Protein AF-A0A1E4GAX4-F1 (afdb_monomer_lite)

Foldseek 3Di:
DPDWLLRVLLVLCVWVPVVSLVLLQDADALVVQLVVSVVDPDQLSSQLNSQLSNQFDNDRDDDDTSVVRSVPGDDALVRLCVVPPCVPPNPAPPQQADADALVRQLVVCVPPVNVPGPPDRCNSSRNSSSSNSRPNDPDDPDPPVRDPPPDD

Structure (mmCIF, N/CA/C/O backbone):
data_AF-A0A1E4GAX4-F1
#
_entry.id   AF-A0A1E4GAX4-F1
#
loop_
_atom_site.group_PDB
_atom_site.id
_atom_site.type_symbol
_atom_site.label_atom_id
_atom_site.label_alt_id
_atom_site.label_comp_id
_atom_site.label_asym_id
_atom_site.label_entity_id
_atom_site.label_seq_id
_atom_site.pdbx_PDB_ins_code
_atom_site.Cartn_x
_atom_site.Cartn_y
_atom_site.Cartn_z
_atom_site.occupancy
_atom_site.B_iso_or_equiv
_atom_site.auth_seq_id
_atom_site.auth_comp_id
_atom_site.auth_asym_id
_atom_site.auth_atom_id
_atom_site.pdbx_PDB_model_num
ATOM 1 N N . MET A 1 1 ? 8.464 -12.376 -2.488 1.00 75.50 1 MET A N 1
ATOM 2 C CA . MET A 1 1 ? 7.894 -11.014 -2.434 1.00 75.50 1 MET A CA 1
ATOM 3 C C . MET A 1 1 ? 7.751 -10.644 -0.972 1.00 75.50 1 MET A C 1
ATOM 5 O O . MET A 1 1 ? 7.322 -11.520 -0.224 1.00 75.50 1 MET A O 1
ATOM 9 N N . PRO A 1 2 ? 8.122 -9.424 -0.568 1.00 80.25 2 PRO A N 1
ATOM 10 C CA . PRO A 1 2 ? 7.894 -8.966 0.797 1.00 80.25 2 PRO A CA 1
ATOM 11 C C . PRO A 1 2 ? 6.382 -8.909 1.067 1.00 80.25 2 PRO A C 1
ATOM 13 O O . PRO A 1 2 ? 5.608 -8.803 0.102 1.00 80.25 2 PRO A O 1
ATOM 16 N N . PRO A 1 3 ? 5.944 -9.013 2.334 1.00 89.00 3 PRO A N 1
ATOM 17 C CA . PRO A 1 3 ? 4.538 -8.871 2.676 1.00 89.00 3 PRO A CA 1
ATOM 18 C C . PRO A 1 3 ? 3.935 -7.568 2.142 1.00 89.00 3 PRO A C 1
ATOM 20 O O . PRO A 1 3 ? 4.616 -6.545 2.039 1.00 89.00 3 PRO A O 1
ATOM 23 N N . GLY A 1 4 ? 2.666 -7.629 1.749 1.00 95.38 4 GLY A N 1
ATOM 24 C CA . GLY A 1 4 ? 1.930 -6.464 1.257 1.00 95.38 4 GLY A CA 1
ATOM 25 C C . GLY A 1 4 ? 1.4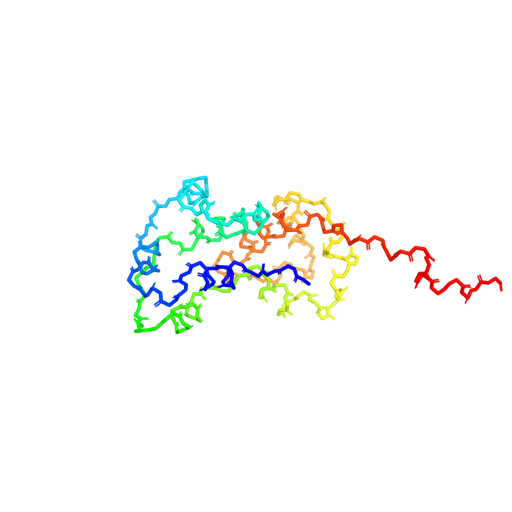40 -5.583 2.411 1.00 95.38 4 GLY A C 1
ATOM 26 O O . GLY A 1 4 ? 1.303 -6.080 3.533 1.00 95.38 4 GLY A O 1
ATOM 27 N N . PRO A 1 5 ? 1.142 -4.293 2.171 1.00 97.62 5 PRO A N 1
ATOM 28 C CA . PRO A 1 5 ? 0.478 -3.432 3.145 1.00 97.62 5 PRO A CA 1
ATOM 29 C C . PRO A 1 5 ? -0.714 -4.083 3.857 1.00 97.62 5 PRO A C 1
ATOM 31 O O . PRO A 1 5 ? -0.793 -4.006 5.078 1.00 97.62 5 PRO A O 1
ATOM 34 N N . LYS A 1 6 ? -1.601 -4.792 3.148 1.00 97.62 6 LYS A N 1
ATOM 35 C CA . LYS A 1 6 ? -2.776 -5.430 3.768 1.00 97.62 6 LYS A CA 1
ATOM 36 C C . LYS A 1 6 ? -2.403 -6.578 4.698 1.00 97.62 6 LYS A C 1
ATOM 38 O O . LYS A 1 6 ? -3.038 -6.751 5.734 1.00 97.62 6 LYS A O 1
ATOM 43 N N . GLU A 1 7 ? -1.360 -7.335 4.365 1.00 96.62 7 GLU A N 1
ATOM 44 C CA . GLU A 1 7 ? -0.838 -8.401 5.229 1.00 96.62 7 GLU A CA 1
ATOM 45 C C . GLU A 1 7 ? -0.221 -7.814 6.507 1.00 96.62 7 GLU A C 1
ATOM 47 O O . GLU A 1 7 ? -0.510 -8.292 7.603 1.00 96.62 7 GLU A O 1
ATOM 52 N N . ASN A 1 8 ? 0.563 -6.737 6.382 1.00 96.12 8 ASN A N 1
ATOM 53 C CA . ASN A 1 8 ? 1.153 -6.042 7.530 1.00 96.12 8 ASN A CA 1
ATOM 54 C C . ASN A 1 8 ? 0.089 -5.371 8.404 1.00 96.12 8 ASN A C 1
ATOM 56 O O . ASN A 1 8 ? 0.190 -5.407 9.626 1.00 96.12 8 ASN A O 1
ATOM 60 N N . LEU A 1 9 ? -0.952 -4.800 7.795 1.00 96.44 9 LEU A N 1
ATOM 61 C CA . LEU A 1 9 ? -2.067 -4.196 8.516 1.00 96.44 9 LEU A CA 1
ATOM 62 C C . LEU A 1 9 ? -2.882 -5.243 9.281 1.00 96.44 9 LEU A C 1
ATOM 64 O O . LEU A 1 9 ? -3.244 -5.012 10.430 1.00 96.44 9 LEU A O 1
ATOM 68 N N . ALA A 1 10 ? -3.142 -6.402 8.670 1.00 95.94 10 ALA A N 1
ATOM 69 C CA . ALA A 1 10 ? -3.819 -7.511 9.337 1.00 95.94 10 ALA A CA 1
ATOM 70 C C . ALA A 1 10 ? -3.015 -8.020 10.544 1.00 95.94 10 ALA A C 1
ATOM 72 O O . ALA A 1 10 ? -3.593 -8.279 11.598 1.00 95.94 10 ALA A O 1
ATOM 73 N N . ALA A 1 11 ? -1.691 -8.130 10.394 1.00 94.38 11 ALA A N 1
ATOM 74 C CA . ALA A 1 11 ? -0.792 -8.523 11.474 1.00 94.38 11 ALA A CA 1
ATOM 75 C C . ALA A 1 11 ? -0.727 -7.468 12.590 1.00 94.38 11 ALA A C 1
ATOM 77 O O . ALA A 1 11 ? -0.766 -7.830 13.760 1.00 94.38 11 ALA A O 1
ATOM 78 N N . TRP A 1 12 ? -0.671 -6.180 12.238 1.00 94.44 12 TRP A N 1
ATOM 79 C CA . TRP A 1 12 ? -0.705 -5.076 13.202 1.00 94.44 12 TRP A CA 1
ATOM 80 C C . TRP A 1 12 ? -2.018 -5.041 13.988 1.00 94.44 12 TRP A C 1
ATOM 82 O O . TRP A 1 12 ? -2.002 -4.812 15.194 1.00 94.44 12 TRP A O 1
ATOM 92 N N . ALA A 1 13 ? -3.148 -5.287 13.318 1.00 94.62 13 ALA A N 1
ATOM 93 C CA . ALA A 1 13 ? -4.454 -5.264 13.961 1.00 94.62 13 ALA A CA 1
ATOM 94 C C . ALA A 1 13 ? -4.624 -6.409 14.971 1.00 94.62 13 ALA A C 1
ATOM 96 O O . ALA A 1 13 ? -5.339 -6.229 15.946 1.00 94.62 13 ALA A O 1
ATOM 97 N N . ASP A 1 14 ? -4.019 -7.581 14.739 1.00 94.38 14 ASP A N 1
ATOM 98 C CA . ASP A 1 14 ? -4.058 -8.752 15.640 1.00 94.38 14 ASP A CA 1
ATOM 99 C C . ASP A 1 14 ? -5.471 -9.087 16.178 1.00 94.38 14 ASP A C 1
ATOM 101 O O . ASP A 1 14 ? -5.690 -9.401 17.346 1.00 94.38 14 ASP A O 1
ATOM 105 N N . GLY A 1 15 ? -6.482 -8.965 15.312 1.00 94.56 15 GLY A N 1
ATOM 106 C CA . GLY A 1 15 ? -7.889 -9.193 15.666 1.00 94.56 15 GLY A CA 1
ATOM 107 C C . GLY A 1 15 ? -8.621 -8.002 16.306 1.00 94.56 15 GLY A C 1
ATOM 108 O O . GLY A 1 15 ? -9.833 -8.092 16.507 1.00 94.56 15 GLY A O 1
ATOM 109 N N . ASP A 1 16 ? -7.953 -6.877 16.570 1.00 95.69 16 ASP A N 1
ATOM 110 C CA . ASP A 1 16 ? -8.566 -5.639 17.061 1.00 95.69 16 ASP A CA 1
ATOM 111 C C . ASP A 1 16 ? -9.339 -4.899 15.956 1.00 95.69 16 ASP A C 1
ATOM 113 O O . ASP A 1 16 ? -8.845 -4.014 15.252 1.00 95.69 16 ASP A O 1
ATOM 117 N N . VAL A 1 17 ? -10.615 -5.257 15.830 1.00 96.44 17 VAL A N 1
ATOM 118 C CA . VAL A 1 17 ? -11.565 -4.636 14.897 1.00 96.44 17 VAL A CA 1
ATOM 119 C C . VAL A 1 17 ? -11.768 -3.147 15.189 1.00 96.44 17 VAL A C 1
ATOM 121 O O . VAL A 1 17 ? -11.895 -2.348 14.259 1.00 96.44 17 VAL A O 1
ATOM 124 N N . ALA A 1 18 ? -11.826 -2.756 16.465 1.00 95.56 18 ALA A N 1
ATOM 125 C CA . ALA A 1 18 ? -12.105 -1.375 16.851 1.00 95.56 18 ALA A CA 1
ATOM 126 C C . ALA A 1 18 ? -10.896 -0.472 16.583 1.00 95.56 18 ALA A C 1
ATOM 128 O O . ALA A 1 18 ? -11.064 0.623 16.036 1.00 95.56 18 ALA A O 1
ATOM 129 N N . GLY A 1 19 ? -9.692 -0.947 16.909 1.00 94.69 19 GLY A N 1
ATOM 130 C CA . GLY A 1 19 ? -8.433 -0.287 16.575 1.00 94.69 19 GLY A CA 1
ATOM 131 C C . GLY A 1 19 ? -8.255 -0.131 15.069 1.00 94.69 19 GLY A C 1
ATOM 132 O O . GLY A 1 19 ? -8.012 0.981 14.600 1.00 94.69 19 GLY A O 1
ATOM 133 N N . LEU A 1 20 ? -8.490 -1.196 14.294 1.00 95.94 20 LEU A N 1
ATOM 134 C CA . LEU A 1 20 ? -8.406 -1.145 12.832 1.00 95.94 20 LEU A CA 1
ATOM 135 C C . LEU A 1 20 ? -9.379 -0.122 12.231 1.00 95.94 20 LEU A C 1
ATOM 137 O O . LEU A 1 20 ? -8.966 0.715 11.432 1.00 95.94 20 LEU A O 1
ATOM 141 N N . LYS A 1 21 ? -10.657 -0.134 12.635 1.00 96.12 21 LYS A N 1
ATOM 142 C CA . LYS A 1 21 ? -11.634 0.865 12.164 1.00 96.12 21 LYS A CA 1
ATOM 143 C C . LYS A 1 21 ? -11.242 2.286 12.557 1.00 96.12 21 LYS A C 1
ATOM 145 O O . LYS A 1 21 ? -11.392 3.201 11.754 1.00 96.12 21 LYS A O 1
ATOM 150 N N . SER A 1 22 ? -10.728 2.469 13.772 1.00 95.06 22 SER A N 1
ATOM 151 C CA . SER A 1 22 ? -10.284 3.781 14.249 1.00 95.06 22 SER A CA 1
ATOM 152 C C . SER A 1 22 ? -9.118 4.308 13.418 1.00 95.06 22 SER A C 1
ATOM 154 O O . SER A 1 22 ? -9.147 5.471 13.035 1.00 95.06 22 SER A O 1
ATOM 156 N N . LEU A 1 23 ? -8.138 3.457 13.093 1.00 96.00 23 LEU A N 1
ATOM 157 C CA . LEU A 1 23 ? -7.012 3.802 12.223 1.00 96.00 23 LEU A CA 1
ATOM 158 C C . LEU A 1 23 ? -7.488 4.160 10.807 1.00 96.00 23 LEU A C 1
ATOM 160 O O . LEU A 1 23 ? -7.096 5.194 10.274 1.00 96.00 23 LEU A O 1
ATOM 164 N N . LEU A 1 24 ? -8.356 3.331 10.216 1.00 96.75 24 LEU A N 1
ATOM 165 C CA . LEU A 1 24 ? -8.870 3.526 8.855 1.00 96.75 24 LEU A CA 1
ATOM 166 C C . LEU A 1 24 ? -9.735 4.785 8.707 1.00 96.75 24 LEU A C 1
ATOM 168 O O . LEU A 1 24 ? -9.837 5.321 7.608 1.00 96.75 24 LEU A O 1
ATOM 172 N N . ALA A 1 25 ? -10.328 5.280 9.794 1.00 96.44 25 ALA A N 1
ATOM 173 C CA . ALA A 1 25 ? -11.108 6.515 9.804 1.00 96.44 25 ALA A CA 1
ATOM 174 C C . ALA A 1 25 ? -10.245 7.794 9.864 1.00 96.44 25 ALA A C 1
ATOM 176 O O . ALA A 1 25 ? -10.785 8.901 9.779 1.00 96.44 25 ALA A O 1
ATOM 177 N N . LEU A 1 26 ? -8.924 7.675 10.036 1.00 96.75 26 LEU A N 1
ATOM 178 C CA . LEU A 1 26 ? -8.020 8.823 10.096 1.00 96.75 26 LEU A CA 1
ATOM 179 C C . LEU A 1 26 ? -7.717 9.368 8.698 1.00 96.75 26 LEU A C 1
ATOM 181 O O . LEU A 1 26 ? -7.647 8.633 7.724 1.00 96.75 26 LEU A O 1
ATOM 185 N N . SER A 1 27 ? -7.483 10.675 8.625 1.00 97.44 27 SER A N 1
ATOM 186 C CA . SER A 1 27 ? -6.897 11.341 7.461 1.00 97.44 27 SER A CA 1
ATOM 187 C C . SER A 1 27 ? -5.540 11.887 7.887 1.00 97.44 27 SER A C 1
ATOM 189 O O . SER A 1 27 ? -5.489 12.892 8.597 1.00 97.44 27 SER A O 1
ATOM 191 N N . LYS A 1 28 ? -4.460 11.212 7.495 1.00 97.69 28 LYS A N 1
ATOM 192 C CA . LYS A 1 28 ? -3.083 11.515 7.912 1.00 97.69 28 LYS A CA 1
ATOM 193 C C . LYS A 1 28 ? -2.110 11.388 6.745 1.00 97.69 28 LYS A C 1
ATOM 195 O O . LYS A 1 28 ? -2.381 10.670 5.783 1.00 97.69 28 LYS A O 1
ATOM 200 N N . SER A 1 29 ? -0.974 12.076 6.836 1.00 97.75 29 SER A N 1
ATOM 201 C CA . SER A 1 29 ? 0.146 11.859 5.919 1.00 97.75 29 SER A CA 1
ATOM 202 C C . SER A 1 29 ? 0.816 10.505 6.175 1.00 97.75 29 SER A C 1
ATOM 204 O O . SER A 1 29 ? 0.639 9.887 7.229 1.00 97.75 29 SER A O 1
ATOM 206 N N . ALA A 1 30 ? 1.631 10.044 5.223 1.00 96.75 30 ALA A N 1
ATOM 207 C CA . ALA A 1 30 ? 2.413 8.826 5.408 1.00 96.75 30 ALA A CA 1
ATOM 208 C C . ALA A 1 30 ? 3.376 8.957 6.603 1.00 96.75 30 ALA A C 1
ATOM 210 O O . ALA A 1 30 ? 3.528 8.020 7.376 1.00 96.75 30 ALA A O 1
ATOM 211 N N . GLU A 1 31 ? 3.996 10.120 6.811 1.00 95.88 31 GLU A N 1
ATOM 212 C CA . GLU A 1 31 ? 4.879 10.375 7.957 1.00 95.88 31 GLU A CA 1
ATOM 213 C C . GLU A 1 31 ? 4.134 10.280 9.291 1.00 95.88 31 GLU A C 1
ATOM 215 O O . GLU A 1 31 ? 4.649 9.692 10.242 1.00 95.88 31 GLU A O 1
ATOM 220 N N . GLU A 1 32 ? 2.917 10.818 9.355 1.00 97.12 32 GLU A N 1
ATOM 221 C CA . GLU A 1 32 ? 2.074 10.739 10.548 1.00 97.12 32 GLU A CA 1
ATOM 222 C C . GLU A 1 32 ? 1.634 9.295 10.826 1.00 97.12 32 GLU A C 1
ATOM 224 O O . GLU A 1 32 ? 1.704 8.849 11.969 1.00 97.12 32 GLU A O 1
ATOM 229 N N . PHE A 1 33 ? 1.261 8.528 9.794 1.00 97.00 33 PHE A N 1
ATOM 230 C CA . PHE A 1 33 ? 0.964 7.101 9.955 1.00 97.00 33 PHE A CA 1
ATOM 231 C C . PHE A 1 33 ? 2.183 6.296 10.413 1.00 97.00 33 PHE A C 1
ATOM 233 O O . PHE A 1 33 ? 2.041 5.421 11.263 1.00 97.00 33 PHE A O 1
ATOM 240 N N . ARG A 1 34 ? 3.388 6.586 9.904 1.00 94.69 34 ARG A N 1
ATOM 241 C CA . ARG A 1 34 ? 4.613 5.902 10.359 1.00 94.69 34 ARG A CA 1
ATOM 242 C C . ARG A 1 34 ? 4.873 6.117 11.844 1.00 94.69 34 ARG A C 1
ATOM 244 O O . ARG A 1 34 ? 5.312 5.186 12.505 1.00 94.69 34 ARG A O 1
ATOM 251 N N . ALA A 1 35 ? 4.612 7.322 12.350 1.00 91.38 35 ALA A N 1
ATOM 252 C CA . ALA A 1 35 ? 4.797 7.635 13.763 1.00 91.38 35 ALA A CA 1
ATOM 253 C C . ALA A 1 35 ? 3.83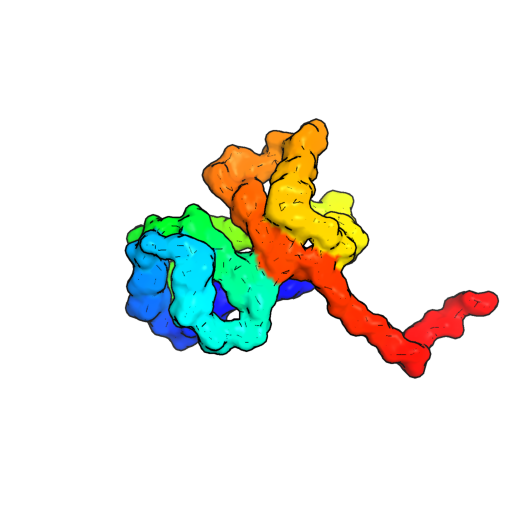0 6.854 14.671 1.00 91.38 35 ALA A C 1
ATOM 255 O O . ALA A 1 35 ? 4.211 6.488 15.778 1.00 91.38 35 ALA A O 1
ATOM 256 N N . ASP A 1 36 ? 2.612 6.574 14.202 1.00 88.81 36 ASP A N 1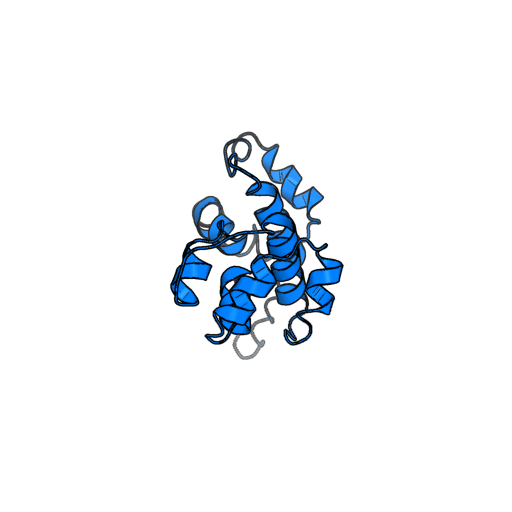
ATOM 257 C CA . ASP A 1 36 ? 1.614 5.799 14.953 1.00 88.81 36 ASP A CA 1
ATOM 258 C C . ASP A 1 36 ? 1.821 4.275 14.862 1.00 88.81 36 ASP A C 1
ATOM 260 O O . ASP A 1 36 ? 1.345 3.529 15.716 1.00 88.81 36 ASP A O 1
ATOM 264 N N . LEU A 1 37 ? 2.489 3.804 13.805 1.00 88.50 37 LEU A N 1
ATOM 265 C CA . LEU A 1 37 ? 2.720 2.387 13.495 1.00 88.50 37 LEU A CA 1
ATOM 266 C C . LEU A 1 37 ? 4.118 1.904 13.929 1.00 88.50 37 LEU A C 1
ATOM 268 O O . LEU A 1 37 ? 4.648 0.944 13.367 1.00 88.50 37 LEU A O 1
ATOM 272 N N . ASP A 1 38 ? 4.716 2.558 14.927 1.00 78.88 38 ASP A N 1
ATOM 273 C CA . ASP A 1 38 ? 6.101 2.349 15.381 1.00 78.88 38 ASP A CA 1
ATOM 274 C C . ASP A 1 38 ? 6.416 0.922 15.880 1.00 78.88 38 ASP A C 1
ATOM 276 O O . ASP A 1 38 ? 7.580 0.556 16.056 1.00 78.88 38 ASP A O 1
ATOM 280 N N . THR A 1 39 ? 5.392 0.085 16.061 1.00 80.69 39 THR A N 1
ATOM 281 C CA . THR A 1 39 ? 5.511 -1.323 16.452 1.00 80.69 39 THR A CA 1
ATOM 282 C C . THR A 1 39 ? 5.991 -2.242 15.323 1.00 80.69 39 THR A C 1
ATOM 284 O O . THR A 1 39 ? 6.432 -3.361 15.596 1.00 80.69 39 THR A O 1
ATOM 287 N N . LEU A 1 40 ? 5.950 -1.796 14.062 1.00 81.31 40 LEU A N 1
ATOM 288 C CA . LEU A 1 40 ? 6.514 -2.517 12.915 1.00 81.31 40 LEU A CA 1
ATOM 289 C C . LEU A 1 40 ? 8.023 -2.251 12.800 1.00 81.31 40 LEU A C 1
ATOM 291 O O . LEU A 1 40 ? 8.443 -1.152 12.454 1.00 81.31 40 LEU A O 1
ATOM 295 N N . SER A 1 41 ? 8.846 -3.276 13.040 1.00 80.12 41 SER A N 1
ATOM 296 C CA . SER A 1 41 ? 10.315 -3.152 13.046 1.00 80.12 41 SER A CA 1
ATOM 297 C C . SER A 1 41 ? 10.975 -3.142 11.660 1.00 80.12 41 SER A C 1
ATOM 299 O O . SER A 1 41 ? 12.133 -2.743 11.538 1.00 80.12 41 SER A O 1
ATOM 301 N N . ASP A 1 42 ? 10.274 -3.588 10.615 1.00 90.75 42 ASP A N 1
ATOM 302 C CA . ASP A 1 42 ? 10.764 -3.520 9.236 1.00 90.75 42 ASP A CA 1
ATOM 303 C C . ASP A 1 42 ? 10.396 -2.163 8.617 1.00 90.75 42 ASP A C 1
ATOM 305 O O . ASP A 1 42 ? 9.244 -1.914 8.262 1.00 90.75 42 ASP A O 1
ATOM 309 N N . GLU A 1 43 ? 11.397 -1.296 8.445 1.00 91.00 43 GLU A N 1
ATOM 310 C CA . GLU A 1 43 ? 11.238 0.045 7.867 1.00 91.00 43 GLU A CA 1
ATOM 311 C C . GLU A 1 43 ? 10.628 0.050 6.460 1.00 91.00 43 GLU A C 1
ATOM 313 O O . GLU A 1 43 ? 9.914 0.988 6.101 1.00 91.00 43 GLU A O 1
ATOM 318 N N . ARG A 1 44 ? 10.881 -0.980 5.642 1.00 92.25 44 ARG A N 1
ATOM 319 C CA . ARG A 1 44 ? 10.304 -1.066 4.291 1.00 92.25 44 ARG A CA 1
ATOM 320 C C . ARG A 1 44 ? 8.830 -1.427 4.364 1.00 92.25 44 ARG A C 1
ATOM 322 O O . ARG A 1 44 ? 8.023 -0.834 3.648 1.00 92.25 44 ARG A O 1
ATOM 329 N N . ALA A 1 45 ? 8.484 -2.371 5.237 1.00 93.06 45 ALA A N 1
ATOM 330 C CA . ALA A 1 45 ? 7.100 -2.745 5.503 1.00 93.06 45 ALA A CA 1
ATOM 331 C C . ALA A 1 45 ? 6.308 -1.564 6.082 1.00 93.06 45 ALA A C 1
ATOM 333 O O . ALA A 1 45 ? 5.205 -1.280 5.614 1.00 93.06 45 ALA A O 1
ATOM 334 N N . LEU A 1 46 ? 6.902 -0.840 7.035 1.00 94.94 46 LEU A N 1
ATOM 335 C CA . LEU A 1 46 ? 6.333 0.357 7.647 1.00 94.94 46 LEU A CA 1
ATOM 336 C C . LEU A 1 46 ? 6.119 1.473 6.616 1.00 94.94 46 LEU A C 1
ATOM 338 O O . LEU A 1 46 ? 5.027 2.033 6.536 1.00 94.94 46 LEU A O 1
ATOM 342 N N . ALA A 1 47 ? 7.125 1.770 5.785 1.00 95.31 47 ALA A N 1
ATOM 343 C CA . ALA A 1 47 ? 7.007 2.774 4.730 1.00 95.31 47 ALA A CA 1
ATOM 344 C C . ALA A 1 47 ? 5.916 2.414 3.706 1.00 95.31 47 ALA A C 1
ATOM 346 O O . ALA A 1 47 ? 5.108 3.271 3.348 1.00 95.31 47 ALA A O 1
ATOM 347 N N . ALA A 1 48 ? 5.853 1.150 3.276 1.00 96.62 48 ALA A N 1
ATOM 348 C CA . ALA A 1 48 ? 4.838 0.681 2.336 1.00 96.62 48 ALA A CA 1
ATOM 349 C C . ALA A 1 48 ? 3.418 0.732 2.927 1.00 96.62 48 ALA A C 1
ATOM 351 O O . ALA A 1 48 ? 2.487 1.163 2.247 1.00 96.62 48 ALA A O 1
ATOM 352 N N . LEU A 1 49 ? 3.243 0.315 4.187 1.00 97.56 49 LEU A N 1
ATOM 353 C CA . LEU A 1 49 ? 1.949 0.367 4.869 1.00 97.56 49 LEU A CA 1
ATOM 354 C C . LEU A 1 49 ? 1.474 1.809 5.072 1.00 97.56 49 LEU A C 1
ATOM 356 O O . LEU A 1 49 ? 0.325 2.125 4.776 1.00 97.56 49 LEU A O 1
ATOM 360 N N . ALA A 1 50 ? 2.350 2.693 5.537 1.00 97.38 50 ALA A N 1
ATOM 361 C CA . ALA A 1 50 ? 1.981 4.077 5.790 1.00 97.38 50 ALA A CA 1
ATOM 362 C C . ALA A 1 50 ? 1.625 4.841 4.505 1.00 97.38 50 ALA A C 1
ATOM 364 O O . ALA A 1 50 ? 0.643 5.581 4.494 1.00 97.38 50 ALA A O 1
ATOM 365 N N . GLY A 1 51 ? 2.371 4.622 3.414 1.00 97.69 51 GLY A N 1
ATOM 366 C CA . GLY A 1 51 ? 2.018 5.163 2.098 1.00 97.69 51 GLY A CA 1
ATOM 367 C C . GLY A 1 51 ? 0.656 4.653 1.626 1.00 97.69 51 GLY A C 1
ATOM 368 O O . GLY A 1 51 ? -0.208 5.437 1.243 1.00 97.69 51 GLY A O 1
ATOM 369 N N . TYR A 1 52 ? 0.408 3.348 1.758 1.00 98.12 52 TYR A N 1
ATOM 370 C CA . TYR A 1 52 ? -0.886 2.757 1.427 1.00 98.12 52 TYR A CA 1
ATOM 371 C C . TYR A 1 52 ? -2.045 3.368 2.233 1.00 98.12 52 TYR A C 1
ATOM 373 O O . TYR A 1 52 ? -3.072 3.710 1.649 1.00 98.12 52 TYR A O 1
ATOM 381 N N . LEU A 1 53 ? -1.894 3.550 3.548 1.00 98.06 53 LEU A N 1
ATOM 382 C CA . LEU A 1 53 ? -2.924 4.179 4.380 1.00 98.06 53 LEU A CA 1
ATOM 383 C C . LEU A 1 53 ? -3.167 5.637 3.976 1.00 98.06 53 LEU A C 1
ATOM 385 O O . LEU A 1 53 ? -4.321 6.026 3.824 1.00 98.06 53 LEU A O 1
ATOM 389 N N . ALA A 1 54 ? -2.114 6.419 3.725 1.00 97.88 54 ALA A N 1
ATOM 390 C CA . ALA A 1 54 ? -2.235 7.818 3.310 1.00 97.88 54 ALA A CA 1
ATOM 391 C C . ALA A 1 54 ? -2.993 8.000 1.981 1.00 97.88 54 ALA A C 1
ATOM 393 O O . ALA A 1 54 ? -3.671 9.008 1.799 1.00 97.88 54 ALA A O 1
ATOM 394 N N . LEU A 1 55 ? -2.901 7.032 1.062 1.00 97.06 55 LEU A N 1
ATOM 395 C CA . LEU A 1 55 ? -3.623 7.076 -0.216 1.00 97.06 55 LEU A CA 1
ATOM 396 C C . LEU A 1 55 ? -5.070 6.580 -0.112 1.00 97.06 55 LEU A C 1
ATOM 398 O O . LEU A 1 55 ? -5.903 6.976 -0.921 1.00 97.06 55 LEU A O 1
ATOM 402 N N . ASN A 1 56 ? -5.370 5.693 0.840 1.00 96.69 56 ASN A N 1
ATOM 403 C CA . ASN A 1 56 ? -6.654 4.991 0.876 1.00 96.69 56 ASN A CA 1
ATOM 404 C C . ASN A 1 56 ? -7.582 5.442 2.005 1.00 96.69 56 ASN A C 1
ATOM 406 O O . ASN A 1 56 ? -8.762 5.131 1.933 1.00 96.69 56 ASN A O 1
ATOM 410 N N . THR A 1 57 ? -7.092 6.153 3.022 1.00 96.69 57 THR A N 1
ATOM 411 C CA . THR A 1 57 ? -7.887 6.633 4.167 1.00 96.69 57 THR A CA 1
ATOM 412 C C . THR A 1 57 ? -8.218 8.127 4.030 1.00 96.69 57 THR A C 1
ATOM 414 O O . THR A 1 57 ? -7.492 8.854 3.349 1.00 96.69 57 THR A O 1
ATOM 417 N N . PRO A 1 58 ? -9.313 8.624 4.635 1.00 96.88 58 PRO A N 1
ATOM 418 C CA . PRO A 1 58 ? -10.234 7.940 5.548 1.00 96.88 58 PRO A CA 1
ATOM 419 C C . PRO A 1 58 ? -11.244 7.020 4.838 1.00 96.88 58 PRO A C 1
ATOM 421 O O . PRO A 1 58 ? -11.764 7.358 3.776 1.00 96.88 58 PRO A O 1
ATOM 424 N N . LEU A 1 59 ? -11.579 5.887 5.466 1.00 93.62 59 LEU A N 1
ATOM 425 C CA . LEU A 1 59 ? -12.616 4.945 5.029 1.00 93.62 59 LEU A CA 1
ATOM 426 C C . LEU A 1 59 ? -13.579 4.624 6.172 1.00 93.62 59 LEU A C 1
ATOM 428 O O . LEU A 1 59 ? -13.157 4.312 7.285 1.00 93.62 59 LEU A O 1
ATOM 432 N N . ASP A 1 60 ? -14.876 4.624 5.866 1.00 88.75 60 ASP A N 1
ATOM 433 C CA . ASP A 1 60 ? -15.907 4.067 6.741 1.00 88.75 60 ASP A CA 1
ATOM 434 C C . ASP A 1 60 ? -16.262 2.658 6.253 1.00 88.75 60 ASP A C 1
ATOM 436 O O . ASP A 1 60 ? -16.914 2.487 5.220 1.00 88.75 60 ASP A O 1
ATOM 440 N N . MET A 1 61 ? -15.758 1.644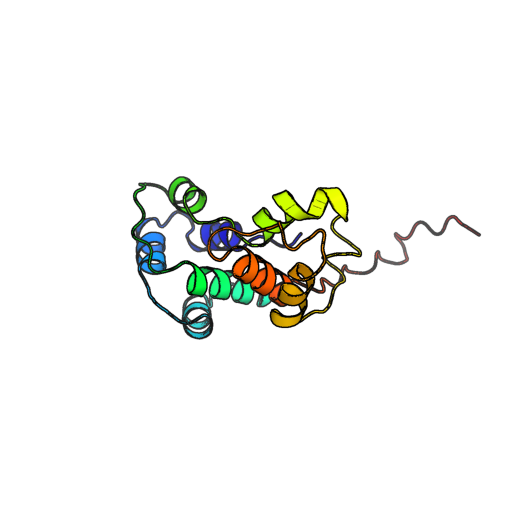 6.960 1.00 85.25 61 MET A N 1
ATOM 441 C CA . MET A 1 61 ? -15.827 0.251 6.521 1.00 85.25 61 MET A CA 1
ATOM 442 C C . MET A 1 61 ? -16.826 -0.559 7.362 1.00 85.25 61 MET A C 1
ATOM 444 O O . MET A 1 61 ? -16.650 -0.689 8.583 1.00 85.25 61 MET A O 1
ATOM 448 N N . PRO A 1 62 ? -17.848 -1.176 6.736 1.00 82.44 62 PRO A N 1
ATOM 449 C CA . PRO A 1 62 ? -18.690 -2.157 7.406 1.00 82.44 62 PRO A CA 1
ATOM 450 C C . PRO A 1 62 ? -17.915 -3.468 7.609 1.00 82.44 62 PRO A C 1
ATOM 452 O O . PRO A 1 62 ? -17.091 -3.845 6.780 1.00 82.44 62 PRO A O 1
ATOM 455 N N . GLY A 1 63 ? -18.193 -4.189 8.696 1.00 83.62 63 GLY A N 1
ATOM 456 C CA . GLY A 1 63 ? -17.559 -5.479 8.986 1.00 83.62 63 GLY A CA 1
ATOM 457 C C . GLY A 1 63 ? -17.328 -5.700 10.476 1.00 83.62 63 GLY A C 1
ATOM 458 O O . GLY A 1 63 ? -17.135 -4.741 11.224 1.00 83.62 63 GLY A O 1
ATOM 459 N N . ASP A 1 64 ? -17.341 -6.964 10.889 1.00 91.50 64 ASP A N 1
ATOM 460 C CA . ASP A 1 64 ? -17.321 -7.351 12.306 1.00 91.50 64 ASP A CA 1
ATOM 461 C C . ASP A 1 64 ? -16.060 -8.145 12.686 1.00 91.50 64 ASP A C 1
ATOM 463 O O . ASP A 1 64 ? -15.875 -8.491 13.851 1.00 91.50 64 ASP A O 1
ATOM 467 N N . ASP A 1 65 ? -15.174 -8.401 11.718 1.00 95.56 65 ASP A N 1
ATOM 468 C CA . ASP A 1 65 ? -13.883 -9.054 11.915 1.00 95.56 65 ASP A CA 1
ATOM 469 C C . ASP A 1 65 ? -12.783 -8.426 11.036 1.00 95.56 65 ASP A C 1
ATOM 471 O O . ASP A 1 65 ? -13.053 -7.757 10.034 1.00 95.56 65 ASP A O 1
ATOM 475 N N . VAL A 1 66 ? -11.524 -8.610 11.446 1.00 96.06 66 VAL A N 1
ATOM 476 C CA . VAL A 1 66 ? -10.350 -8.061 10.748 1.00 96.06 66 VAL A CA 1
ATOM 477 C C . VAL A 1 66 ? -10.207 -8.619 9.323 1.00 96.06 66 VAL A C 1
ATOM 479 O O . VAL A 1 66 ? -10.038 -7.810 8.411 1.00 96.06 66 VAL A O 1
ATOM 482 N N . PRO A 1 67 ? -10.295 -9.942 9.065 1.00 95.88 67 PRO A N 1
ATOM 483 C CA . PRO A 1 67 ? -10.171 -10.474 7.706 1.00 95.88 67 PRO A CA 1
ATOM 484 C C . PRO A 1 67 ? -11.154 -9.866 6.698 1.00 95.88 67 PRO A C 1
ATOM 486 O O . PRO A 1 67 ? -10.746 -9.525 5.588 1.00 95.88 67 PRO A O 1
ATOM 489 N N . ALA A 1 68 ? -12.424 -9.695 7.074 1.00 94.81 68 ALA A N 1
ATOM 490 C CA . ALA A 1 68 ? -13.441 -9.095 6.218 1.00 94.81 68 ALA A CA 1
ATOM 491 C C . ALA A 1 68 ? -13.141 -7.619 5.930 1.00 94.81 68 ALA A C 1
ATOM 493 O O . ALA A 1 68 ? -13.254 -7.187 4.782 1.00 94.81 68 ALA A O 1
ATOM 494 N N . LEU A 1 69 ? -12.705 -6.862 6.944 1.00 96.38 69 LEU A N 1
ATOM 495 C CA . LEU A 1 69 ? -12.303 -5.465 6.771 1.00 96.38 69 LEU A CA 1
ATOM 496 C C . LEU A 1 69 ? -11.105 -5.341 5.826 1.00 96.38 69 LEU A C 1
ATOM 498 O O . LEU A 1 69 ? -11.158 -4.557 4.884 1.00 96.38 69 LEU A O 1
ATOM 502 N N . ILE A 1 70 ? -10.061 -6.149 6.029 1.00 96.81 70 ILE A N 1
ATOM 503 C CA . ILE A 1 70 ? -8.864 -6.157 5.178 1.00 96.81 70 ILE A CA 1
ATOM 504 C C . ILE A 1 70 ? -9.220 -6.537 3.739 1.00 96.81 70 ILE A C 1
ATOM 506 O O . ILE A 1 70 ? -8.757 -5.890 2.804 1.00 96.81 70 ILE A O 1
ATOM 510 N N . ALA A 1 71 ? -10.064 -7.552 3.538 1.00 94.94 71 ALA A N 1
ATOM 511 C CA . ALA A 1 71 ? -10.485 -7.983 2.206 1.00 94.94 71 ALA A CA 1
ATOM 512 C C . ALA A 1 71 ? -11.269 -6.905 1.439 1.00 94.94 71 ALA A C 1
ATOM 514 O O . ALA A 1 71 ? -11.227 -6.887 0.211 1.00 94.94 71 ALA A O 1
ATOM 515 N N . ALA A 1 72 ? -11.966 -6.017 2.151 1.00 94.88 72 ALA A N 1
ATOM 516 C CA . ALA A 1 72 ? -12.750 -4.939 1.561 1.00 94.88 72 ALA A CA 1
ATOM 517 C C . ALA A 1 72 ? -11.921 -3.687 1.208 1.00 94.88 72 ALA A C 1
ATOM 519 O O . ALA A 1 72 ? -12.430 -2.807 0.514 1.00 94.88 72 ALA A O 1
ATOM 520 N N . LEU A 1 73 ? -10.664 -3.592 1.660 1.00 95.88 73 LEU A N 1
ATOM 521 C CA . LEU A 1 73 ? -9.776 -2.488 1.294 1.00 95.88 73 LEU A CA 1
ATOM 522 C C . LEU A 1 73 ? -9.345 -2.563 -0.186 1.00 95.88 73 LEU A C 1
ATOM 524 O O . LEU A 1 73 ? -9.237 -3.670 -0.734 1.00 95.88 73 LEU A O 1
ATOM 528 N N . PRO A 1 74 ? -9.025 -1.416 -0.824 1.00 95.75 74 PRO A N 1
ATOM 529 C CA . PRO A 1 74 ? -8.432 -1.382 -2.163 1.00 95.75 74 PRO A CA 1
ATOM 530 C C . PRO A 1 74 ? -7.210 -2.296 -2.280 1.00 95.75 74 PRO A C 1
ATOM 532 O O . PRO A 1 74 ? -6.508 -2.520 -1.292 1.00 95.75 74 PRO A O 1
ATOM 535 N N . LEU A 1 75 ? -6.938 -2.827 -3.474 1.00 97.38 75 LEU A N 1
ATOM 536 C CA . LEU A 1 75 ? -5.779 -3.698 -3.676 1.00 97.38 75 LEU A CA 1
ATOM 537 C C . LEU A 1 75 ? -4.487 -2.993 -3.255 1.00 97.38 75 LEU A C 1
ATOM 539 O O . LEU A 1 75 ? -4.287 -1.818 -3.563 1.00 97.38 75 LEU A O 1
ATOM 543 N N . ASP A 1 76 ? -3.609 -3.711 -2.561 1.00 97.88 76 ASP A N 1
ATOM 544 C CA . ASP A 1 76 ? -2.293 -3.181 -2.215 1.00 97.88 76 ASP A CA 1
ATOM 545 C C . ASP A 1 76 ? -1.265 -3.393 -3.339 1.00 97.88 76 ASP A C 1
ATOM 547 O O . ASP A 1 76 ? -1.493 -4.125 -4.304 1.00 97.88 76 ASP A O 1
ATOM 551 N N . GLY A 1 77 ? -0.095 -2.759 -3.231 1.00 96.19 77 GLY A N 1
ATOM 552 C CA . GLY A 1 77 ? 0.922 -2.836 -4.281 1.00 96.19 77 GLY A CA 1
ATOM 553 C C . GLY A 1 77 ? 1.454 -4.252 -4.555 1.00 96.19 77 GLY A C 1
ATOM 554 O O . GLY A 1 77 ? 1.831 -4.546 -5.694 1.00 96.19 77 GLY A O 1
ATOM 555 N N . LYS A 1 78 ? 1.440 -5.157 -3.563 1.00 96.38 78 LYS A N 1
ATOM 556 C CA . LYS A 1 78 ? 1.819 -6.566 -3.757 1.00 96.38 78 LYS A CA 1
ATOM 557 C C . LYS A 1 78 ? 0.751 -7.282 -4.574 1.00 96.38 78 LYS A C 1
ATOM 559 O O . LYS A 1 78 ? 1.087 -7.980 -5.531 1.00 96.38 78 LYS A O 1
ATOM 564 N N . GLU A 1 79 ? -0.517 -7.114 -4.211 1.00 97.44 79 GLU A N 1
ATOM 565 C CA . GLU A 1 79 ? -1.648 -7.690 -4.937 1.00 97.44 79 GLU A CA 1
ATOM 566 C C . GLU A 1 79 ? -1.691 -7.173 -6.378 1.00 97.44 79 GLU A C 1
ATOM 568 O O . GLU A 1 79 ? -1.791 -7.973 -7.310 1.00 97.44 79 GLU A O 1
ATOM 573 N N . LEU A 1 80 ? -1.512 -5.863 -6.575 1.00 96.94 80 LEU A N 1
ATOM 574 C CA . LEU A 1 80 ? -1.440 -5.235 -7.894 1.00 96.94 80 LEU A CA 1
ATOM 575 C C . LEU A 1 80 ? -0.314 -5.827 -8.745 1.00 96.94 80 LEU A C 1
ATOM 577 O O . LEU A 1 80 ? -0.546 -6.187 -9.903 1.00 96.94 80 LEU A O 1
ATOM 581 N N . PHE A 1 81 ? 0.880 -5.999 -8.173 1.00 95.25 81 PHE A N 1
ATOM 582 C CA . PHE A 1 81 ? 2.001 -6.638 -8.859 1.00 95.25 81 PHE A CA 1
ATOM 583 C C . PHE A 1 81 ? 1.689 -8.090 -9.254 1.00 95.25 81 PHE A C 1
ATOM 585 O O . PHE A 1 81 ? 1.910 -8.488 -10.401 1.00 95.25 81 PHE A O 1
ATOM 592 N N . VAL A 1 82 ? 1.171 -8.889 -8.317 1.00 94.56 82 VAL A N 1
ATOM 593 C CA . VAL A 1 82 ? 0.855 -10.306 -8.553 1.00 94.56 82 VAL A CA 1
ATOM 594 C C . VAL A 1 82 ? -0.207 -10.459 -9.642 1.00 94.56 82 VAL A C 1
ATOM 596 O O . VAL A 1 82 ? -0.061 -11.322 -10.507 1.00 94.56 82 VAL A O 1
ATOM 599 N N . GLN A 1 83 ? -1.238 -9.614 -9.632 1.00 95.00 83 GLN A N 1
ATOM 600 C CA . GLN A 1 83 ? -2.346 -9.691 -10.584 1.00 95.00 83 GLN A CA 1
ATOM 601 C C . GLN A 1 83 ? -1.980 -9.179 -11.984 1.00 95.00 83 GLN A C 1
ATOM 603 O O . GLN A 1 83 ? -2.452 -9.739 -12.971 1.00 95.00 83 GLN A O 1
ATOM 608 N N . ASN A 1 84 ? -1.138 -8.143 -12.090 1.00 94.31 84 ASN A N 1
ATOM 609 C CA . ASN A 1 84 ? -0.956 -7.410 -13.351 1.00 94.31 84 ASN A CA 1
ATOM 610 C C . ASN A 1 84 ? 0.435 -7.555 -13.983 1.00 94.31 84 ASN A C 1
ATOM 612 O O . ASN A 1 84 ? 0.578 -7.379 -15.192 1.00 94.31 84 ASN A O 1
ATOM 616 N N . CYS A 1 85 ? 1.465 -7.862 -13.191 1.00 94.06 85 CYS A N 1
ATOM 617 C CA . CYS A 1 85 ? 2.860 -7.727 -13.622 1.00 94.06 85 CYS A CA 1
ATOM 618 C C . CYS A 1 85 ? 3.613 -9.064 -13.625 1.00 94.06 85 CYS A C 1
ATOM 620 O O . CYS A 1 85 ? 4.418 -9.327 -14.525 1.00 94.06 85 CYS A O 1
ATOM 622 N N . LEU A 1 86 ? 3.347 -9.923 -12.633 1.00 92.88 86 LEU A N 1
ATOM 623 C CA . LEU A 1 86 ? 4.114 -11.148 -12.389 1.00 92.88 86 LEU A CA 1
ATOM 624 C C . LEU A 1 86 ? 4.114 -12.114 -13.585 1.00 92.88 86 LEU A C 1
ATOM 626 O O . LEU A 1 86 ? 5.143 -12.722 -13.877 1.00 92.88 86 LEU A O 1
ATOM 630 N N . SER A 1 87 ? 2.994 -12.241 -14.297 1.00 90.94 87 SER A N 1
ATOM 631 C CA . SER A 1 87 ? 2.848 -13.177 -15.422 1.00 90.94 87 SER A CA 1
ATOM 632 C C . SER A 1 87 ? 3.689 -12.806 -16.649 1.00 90.94 87 SER A C 1
ATOM 634 O O . SER A 1 87 ? 4.112 -13.694 -17.386 1.00 90.94 87 SER A O 1
ATOM 636 N N . CYS A 1 88 ? 3.958 -11.515 -16.862 1.00 90.75 88 CYS A N 1
ATOM 637 C CA . CYS A 1 88 ? 4.706 -11.022 -18.021 1.00 90.75 88 CYS A CA 1
ATOM 638 C C . CYS A 1 88 ? 6.219 -10.973 -17.778 1.00 90.75 88 CYS A C 1
ATOM 640 O O . CYS A 1 88 ? 7.000 -11.175 -18.707 1.00 90.75 88 CYS A O 1
ATOM 642 N N . HIS A 1 89 ? 6.639 -10.686 -16.544 1.00 80.44 89 HIS A N 1
ATOM 643 C CA . HIS A 1 89 ? 8.033 -10.364 -16.234 1.00 80.44 89 HIS A CA 1
ATOM 644 C C . HIS A 1 89 ? 8.699 -11.306 -15.222 1.00 80.44 89 HIS A C 1
ATOM 646 O O . HIS A 1 89 ? 9.921 -11.282 -15.078 1.00 80.44 89 HIS A O 1
ATOM 652 N N . GLY A 1 90 ? 7.937 -12.138 -14.508 1.00 83.12 90 GLY A N 1
ATOM 653 C CA . GLY A 1 90 ? 8.439 -12.752 -13.280 1.00 83.12 90 GLY A CA 1
ATOM 654 C C . GLY A 1 90 ? 8.726 -11.702 -12.192 1.00 83.12 90 GLY A C 1
ATOM 655 O O . GLY A 1 90 ? 8.535 -10.502 -12.385 1.00 83.12 90 GLY A O 1
ATOM 656 N N . GLY A 1 91 ? 9.157 -12.155 -11.012 1.00 82.06 91 GLY A N 1
ATOM 657 C CA . GLY A 1 91 ? 9.402 -11.277 -9.857 1.00 82.06 91 GLY A CA 1
ATOM 658 C C . GLY A 1 91 ? 10.805 -10.679 -9.786 1.00 82.06 91 GLY A C 1
ATOM 659 O O . GLY A 1 91 ? 10.976 -9.556 -9.336 1.00 82.06 91 GLY A O 1
ATOM 660 N N . ASP A 1 92 ? 11.817 -11.423 -10.215 1.00 82.00 92 ASP A N 1
ATOM 661 C CA . ASP A 1 92 ? 13.195 -11.173 -9.790 1.00 82.00 92 ASP A CA 1
ATOM 662 C C . ASP A 1 92 ? 13.842 -9.958 -10.487 1.00 82.00 92 ASP A C 1
ATOM 664 O O . ASP A 1 92 ? 13.871 -8.846 -9.955 1.00 82.00 92 ASP A O 1
ATOM 668 N N . ARG A 1 93 ? 14.285 -10.125 -11.737 1.00 82.50 93 ARG A N 1
ATOM 669 C CA . ARG A 1 93 ? 15.011 -9.084 -12.485 1.00 82.50 93 ARG A CA 1
ATOM 670 C C . ARG A 1 93 ? 14.212 -7.795 -12.699 1.00 82.50 93 ARG A C 1
ATOM 672 O O . ARG A 1 93 ? 14.777 -6.703 -12.692 1.00 82.50 93 ARG A O 1
ATOM 679 N N . TYR A 1 94 ? 12.917 -7.919 -12.966 1.00 84.88 94 TYR A N 1
ATOM 680 C CA . TYR A 1 94 ? 12.084 -6.814 -13.453 1.00 84.88 94 TYR A CA 1
ATOM 681 C C . TYR A 1 94 ? 11.305 -6.096 -12.353 1.00 84.88 94 TYR A C 1
ATOM 683 O O . TYR A 1 94 ? 10.732 -5.042 -12.620 1.00 84.88 94 TYR A O 1
ATOM 691 N N . PHE A 1 95 ? 11.311 -6.632 -11.132 1.00 89.56 95 PHE A N 1
ATOM 692 C CA . PHE A 1 95 ? 10.694 -5.986 -9.982 1.00 89.56 95 PHE A CA 1
ATOM 693 C C . PHE A 1 95 ? 11.645 -5.947 -8.789 1.00 89.56 95 PHE A C 1
ATOM 695 O O . PHE A 1 95 ? 12.156 -4.880 -8.468 1.00 89.56 95 PHE A O 1
ATOM 702 N N . LEU A 1 96 ? 11.966 -7.099 -8.195 1.00 88.81 96 LEU A N 1
ATOM 703 C CA . LEU A 1 96 ? 12.723 -7.185 -6.941 1.00 88.81 96 LEU A CA 1
ATOM 704 C C . LEU A 1 96 ? 14.109 -6.531 -7.005 1.00 88.81 96 LEU A C 1
ATOM 706 O O . LEU A 1 96 ? 14.546 -5.963 -6.012 1.00 88.81 96 LEU A O 1
ATOM 710 N N . GLN A 1 97 ? 14.787 -6.573 -8.153 1.00 90.31 97 GLN A N 1
ATOM 711 C CA . GLN A 1 97 ? 16.124 -5.984 -8.322 1.00 90.31 97 GLN A CA 1
ATOM 712 C C . GLN A 1 97 ? 16.109 -4.518 -8.781 1.00 90.31 97 GLN A C 1
ATOM 714 O O . GLN A 1 97 ? 17.164 -3.899 -8.930 1.00 90.31 97 GLN A O 1
ATOM 719 N N . GLN A 1 98 ? 14.936 -3.954 -9.068 1.00 92.31 98 GLN A N 1
ATOM 720 C CA . GLN A 1 98 ? 14.849 -2.587 -9.565 1.00 92.31 98 GLN A CA 1
ATOM 721 C C . GLN A 1 98 ? 15.086 -1.590 -8.431 1.00 92.31 98 GLN A C 1
ATOM 723 O O . GLN A 1 98 ? 14.597 -1.756 -7.322 1.00 92.31 98 GLN A O 1
ATOM 728 N N . HIS A 1 99 ? 15.824 -0.524 -8.729 1.00 94.25 99 HIS A N 1
ATOM 729 C CA . HIS A 1 99 ? 16.034 0.590 -7.812 1.00 94.25 99 HIS A CA 1
ATOM 730 C C . HIS A 1 99 ? 15.488 1.857 -8.468 1.00 94.25 99 HIS A C 1
ATOM 732 O O . HIS A 1 99 ? 16.142 2.467 -9.316 1.00 94.25 99 HIS A O 1
ATOM 738 N N . LYS A 1 100 ? 14.238 2.191 -8.145 1.00 95.50 100 LYS A N 1
ATOM 739 C CA . LYS A 1 100 ? 13.507 3.335 -8.704 1.00 95.50 100 LYS A CA 1
ATOM 740 C C . LYS A 1 100 ? 12.792 4.077 -7.579 1.00 95.50 100 LYS A C 1
ATOM 742 O O . LYS A 1 100 ? 12.310 3.451 -6.640 1.00 95.50 100 LYS A O 1
ATOM 747 N N . SER A 1 101 ? 12.705 5.400 -7.700 1.00 97.12 101 SER A N 1
ATOM 748 C CA . SER A 1 101 ? 11.780 6.205 -6.898 1.00 97.12 101 SER A CA 1
ATOM 749 C C . SER A 1 101 ? 10.328 5.908 -7.289 1.00 97.12 101 SER A C 1
ATOM 751 O O . SER A 1 101 ? 10.083 5.307 -8.338 1.00 97.12 101 SER A O 1
ATOM 753 N N . ALA A 1 102 ? 9.365 6.384 -6.494 1.00 97.00 102 ALA A N 1
ATOM 754 C CA . ALA A 1 102 ? 7.945 6.325 -6.848 1.00 97.00 102 ALA A CA 1
ATOM 755 C C . ALA A 1 102 ? 7.681 6.977 -8.219 1.00 97.00 102 ALA A C 1
ATOM 757 O O . ALA A 1 102 ? 7.055 6.370 -9.078 1.00 97.00 102 ALA A O 1
ATOM 758 N N . GLU A 1 103 ? 8.275 8.144 -8.497 1.00 97.88 103 GLU A N 1
ATOM 759 C CA . GLU A 1 103 ? 8.220 8.782 -9.823 1.00 97.88 103 GLU A CA 1
ATOM 760 C C . GLU A 1 103 ? 8.793 7.877 -10.930 1.00 97.88 103 GLU A C 1
ATOM 762 O O . GLU A 1 103 ? 8.197 7.723 -11.996 1.00 97.88 103 GLU A O 1
ATOM 767 N N . GLY A 1 104 ? 9.926 7.219 -10.670 1.00 97.75 104 GLY A N 1
ATOM 768 C CA . GLY A 1 104 ? 10.530 6.283 -11.617 1.00 97.75 104 GLY A CA 1
ATOM 769 C C . GLY A 1 104 ? 9.662 5.049 -11.885 1.00 97.75 104 GLY A C 1
ATOM 770 O O . GLY A 1 104 ? 9.681 4.520 -12.999 1.00 97.75 104 GLY A O 1
ATOM 771 N N . TRP A 1 105 ? 8.900 4.591 -10.889 1.00 97.31 105 TRP A N 1
ATOM 772 C CA . TRP A 1 105 ? 7.898 3.539 -11.048 1.00 97.31 105 TRP A CA 1
ATOM 773 C C . TRP A 1 105 ? 6.650 4.035 -11.776 1.00 97.31 105 TRP A C 1
ATOM 775 O O . TRP A 1 105 ? 6.167 3.335 -12.658 1.00 97.31 105 TRP A O 1
ATOM 785 N N . MET A 1 106 ? 6.182 5.253 -11.510 1.00 97.88 106 MET A N 1
ATOM 786 C CA . MET A 1 106 ? 5.081 5.867 -12.257 1.00 97.88 106 MET A CA 1
ATOM 787 C C . MET A 1 106 ? 5.404 5.989 -13.749 1.00 97.88 106 MET A C 1
ATOM 789 O O . MET A 1 106 ? 4.570 5.665 -14.596 1.00 97.88 106 MET A O 1
ATOM 793 N N . GLY A 1 107 ? 6.643 6.355 -14.086 1.00 97.75 107 GLY A N 1
ATOM 794 C CA . GLY A 1 107 ? 7.092 6.479 -15.474 1.00 97.75 107 GLY A CA 1
ATOM 795 C C . GLY A 1 107 ? 7.016 5.181 -16.291 1.00 97.75 107 GLY A C 1
ATOM 796 O O . GLY A 1 107 ? 7.011 5.233 -17.520 1.00 97.75 107 GLY A O 1
ATOM 797 N N . ILE A 1 108 ? 6.908 3.996 -15.668 1.00 95.44 108 ILE A N 1
ATOM 798 C CA . ILE A 1 108 ? 6.756 2.750 -16.443 1.00 95.44 108 ILE A CA 1
ATOM 799 C C . ILE A 1 108 ? 5.424 2.711 -17.194 1.00 95.44 108 ILE A C 1
ATOM 801 O O . ILE A 1 108 ? 5.337 2.031 -18.219 1.00 95.44 108 ILE A O 1
ATOM 805 N N . PHE A 1 109 ? 4.399 3.404 -16.685 1.00 97.06 109 PHE A N 1
ATOM 806 C CA . PHE A 1 109 ? 3.063 3.424 -17.272 1.00 97.06 109 PHE A CA 1
ATOM 807 C C . PHE A 1 109 ? 2.998 4.255 -18.558 1.00 97.06 109 PHE A C 1
ATOM 809 O O . PHE A 1 109 ? 2.031 4.125 -19.302 1.00 97.06 109 PHE A O 1
ATOM 816 N N . ASP A 1 110 ? 4.044 5.012 -18.900 1.00 96.06 110 ASP A N 1
ATOM 817 C CA . ASP A 1 110 ? 4.137 5.708 -20.189 1.00 96.06 110 ASP A CA 1
ATOM 818 C C . ASP A 1 110 ? 4.395 4.744 -21.357 1.00 96.06 110 ASP A C 1
ATOM 820 O O . ASP A 1 110 ? 4.101 5.047 -22.520 1.00 96.06 110 ASP A O 1
ATOM 824 N N . ALA A 1 111 ? 4.912 3.544 -21.070 1.00 94.56 111 ALA A N 1
ATOM 825 C CA . ALA A 1 111 ? 5.146 2.532 -22.087 1.00 94.56 111 ALA A CA 1
ATOM 826 C C . ALA A 1 111 ? 3.818 2.100 -22.751 1.00 94.56 111 ALA A C 1
ATOM 828 O O . ALA A 1 111 ? 2.826 1.855 -22.056 1.00 94.56 111 ALA A O 1
ATOM 829 N N . PRO A 1 112 ? 3.775 1.902 -24.087 1.00 93.44 112 PRO A N 1
ATOM 830 C CA . PRO A 1 112 ? 2.538 1.598 -24.814 1.00 93.44 112 PRO A CA 1
ATOM 831 C C . PRO A 1 112 ? 1.728 0.406 -24.288 1.00 93.44 112 PRO A C 1
ATOM 833 O O . PRO A 1 112 ? 0.503 0.408 -24.436 1.00 93.44 112 PRO A O 1
ATOM 836 N N . TYR A 1 113 ? 2.402 -0.588 -23.703 1.00 88.75 113 TYR A N 1
ATOM 837 C CA . TYR A 1 113 ? 1.780 -1.772 -23.109 1.00 88.75 113 TYR A CA 1
ATOM 838 C C . TYR A 1 113 ? 1.317 -1.550 -21.662 1.00 88.75 113 TYR A C 1
ATOM 840 O O . TYR A 1 113 ? 0.307 -2.123 -21.268 1.00 88.75 113 TYR A O 1
ATOM 848 N N . HIS A 1 114 ? 1.981 -0.687 -20.890 1.00 94.81 114 HIS A N 1
ATOM 849 C CA . HIS A 1 114 ? 1.627 -0.420 -19.492 1.00 94.81 114 HIS A CA 1
ATOM 850 C C . HIS A 1 114 ? 0.599 0.695 -19.326 1.00 94.81 114 HIS A C 1
ATOM 852 O O . HIS A 1 114 ? -0.144 0.685 -18.354 1.00 94.81 114 HIS A O 1
ATOM 858 N N . ARG A 1 115 ? 0.466 1.614 -20.290 1.00 95.00 115 ARG A N 1
ATOM 859 C CA . ARG A 1 115 ? -0.491 2.735 -20.200 1.00 95.00 115 ARG A CA 1
ATOM 860 C C . ARG A 1 115 ? -1.955 2.326 -20.030 1.00 95.00 115 ARG A C 1
ATOM 862 O O . ARG A 1 115 ? -2.785 3.179 -19.731 1.00 95.00 115 ARG A O 1
ATOM 869 N N . ARG A 1 116 ? -2.271 1.052 -20.279 1.00 94.56 116 ARG A N 1
ATOM 870 C CA . ARG A 1 116 ? -3.604 0.451 -20.120 1.00 94.56 116 ARG A CA 1
ATOM 871 C C . ARG A 1 116 ? -3.762 -0.348 -18.825 1.00 94.56 116 ARG A C 1
ATOM 873 O O . ARG A 1 116 ? -4.850 -0.844 -18.576 1.00 94.56 116 ARG A O 1
ATOM 880 N N . LEU A 1 117 ? -2.692 -0.519 -18.055 1.00 95.25 117 LEU A N 1
ATOM 881 C CA . LEU A 1 117 ? -2.716 -1.190 -16.762 1.00 95.25 117 LEU A CA 1
ATOM 882 C C . LEU A 1 117 ? -2.999 -0.169 -15.663 1.00 95.25 117 LEU A C 1
ATOM 884 O O . LEU A 1 117 ? -2.606 1.000 -15.787 1.00 95.25 117 LEU A O 1
ATOM 888 N N . LEU A 1 118 ? -3.645 -0.648 -14.600 1.00 95.19 118 LEU A N 1
ATOM 889 C CA . LEU A 1 118 ? -3.906 0.104 -13.376 1.00 95.19 118 LEU A CA 1
ATOM 890 C C . LEU A 1 118 ? -4.552 1.466 -13.662 1.00 95.19 118 LEU A C 1
ATOM 892 O O . LEU A 1 118 ? -4.019 2.507 -13.303 1.00 95.19 118 LEU A O 1
ATOM 896 N N . THR A 1 119 ? -5.609 1.499 -14.473 1.00 92.00 119 THR A N 1
ATOM 897 C CA . THR A 1 119 ? -6.247 2.764 -14.886 1.00 92.00 119 THR A CA 1
ATOM 898 C C . THR A 1 119 ? -7.361 3.209 -13.948 1.00 92.00 119 THR A C 1
ATOM 900 O O . THR A 1 119 ? -7.943 4.267 -14.177 1.00 92.00 119 THR A O 1
ATOM 903 N N . GLU A 1 120 ? -7.671 2.413 -12.929 1.00 89.00 120 GLU A N 1
ATOM 904 C CA . GLU A 1 120 ? -8.752 2.678 -11.990 1.00 89.00 120 GLU A CA 1
ATOM 905 C C . GLU A 1 120 ? -8.207 3.331 -10.714 1.00 89.00 120 GLU A C 1
ATOM 907 O O . GLU A 1 120 ? -7.171 2.934 -10.181 1.00 89.00 120 GLU A O 1
ATOM 912 N N . GLY A 1 121 ? -8.923 4.337 -10.206 1.00 88.12 121 GLY A N 1
ATOM 913 C CA . GLY A 1 121 ? -8.610 4.982 -8.929 1.00 88.12 121 GLY A CA 1
ATOM 914 C C . GLY A 1 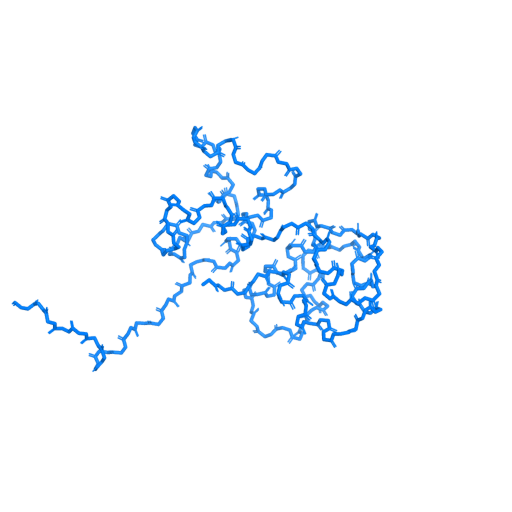121 ? -7.154 5.449 -8.809 1.00 88.12 121 GLY A C 1
ATOM 915 O O . GLY A 1 121 ? -6.675 6.215 -9.641 1.00 88.12 121 GLY A O 1
ATOM 916 N N . MET A 1 122 ? -6.487 4.997 -7.744 1.00 94.50 122 MET A N 1
ATOM 917 C CA . MET A 1 122 ? -5.102 5.340 -7.387 1.00 94.50 122 MET A CA 1
ATOM 918 C C . MET A 1 122 ? -4.157 4.132 -7.504 1.00 94.50 122 MET A C 1
ATOM 920 O O . MET A 1 122 ? -3.137 4.053 -6.822 1.00 94.50 122 MET A O 1
ATOM 924 N N . GLU A 1 123 ? -4.504 3.131 -8.320 1.00 97.25 123 GLU A N 1
ATOM 925 C CA . GLU A 1 123 ? -3.745 1.874 -8.389 1.00 97.25 123 GLU A CA 1
ATOM 926 C C . GLU A 1 123 ? -2.283 2.081 -8.827 1.00 97.25 123 GLU A C 1
ATOM 928 O O . GLU A 1 123 ? -1.395 1.354 -8.380 1.00 97.25 123 GLU A O 1
ATOM 933 N N . ARG A 1 124 ? -1.995 3.084 -9.669 1.00 98.00 124 ARG A N 1
ATOM 934 C CA . ARG A 1 124 ? -0.616 3.376 -10.102 1.00 98.00 124 ARG A CA 1
ATOM 935 C C . ARG A 1 124 ? 0.217 3.940 -8.971 1.00 98.00 124 ARG A C 1
ATOM 937 O O . ARG A 1 124 ? 1.340 3.487 -8.783 1.00 98.00 124 ARG A O 1
ATOM 944 N N . GLU A 1 125 ? -0.342 4.883 -8.227 1.00 98.06 125 GLU A N 1
ATOM 945 C CA . GLU A 1 125 ? 0.273 5.502 -7.061 1.00 98.06 125 GLU A CA 1
ATOM 946 C C . GLU A 1 125 ? 0.525 4.444 -5.982 1.00 98.06 125 GLU A C 1
ATOM 948 O O . GLU A 1 125 ? 1.652 4.304 -5.512 1.00 98.06 125 GLU A O 1
ATOM 953 N N . ILE A 1 126 ? -0.480 3.610 -5.686 1.00 97.94 126 ILE A N 1
ATOM 954 C CA . ILE A 1 126 ? -0.363 2.507 -4.721 1.00 97.94 126 ILE A CA 1
ATOM 955 C C . ILE A 1 126 ? 0.757 1.539 -5.124 1.00 97.94 126 ILE A C 1
ATOM 957 O O . ILE A 1 126 ? 1.583 1.156 -4.291 1.00 97.94 126 ILE A O 1
ATOM 961 N N . PHE A 1 127 ? 0.805 1.133 -6.397 1.00 97.44 127 PHE A N 1
ATOM 962 C CA . PHE A 1 127 ? 1.868 0.260 -6.888 1.00 97.44 127 PHE A CA 1
ATOM 963 C C . PHE A 1 127 ? 3.241 0.940 -6.823 1.00 97.44 127 PHE A C 1
ATOM 965 O O . PHE A 1 127 ? 4.200 0.320 -6.363 1.00 97.44 127 PHE A O 1
ATOM 972 N N . ALA A 1 128 ? 3.351 2.189 -7.277 1.00 97.75 128 ALA A N 1
ATOM 973 C CA . ALA A 1 128 ? 4.614 2.911 -7.353 1.00 97.75 128 ALA A CA 1
ATOM 974 C C . ALA A 1 128 ? 5.227 3.166 -5.971 1.00 97.75 128 ALA A C 1
ATOM 976 O O . ALA A 1 128 ? 6.428 2.945 -5.795 1.00 97.75 128 ALA A O 1
ATOM 977 N N . ASP A 1 129 ? 4.412 3.551 -4.989 1.00 97.62 129 ASP A N 1
ATOM 978 C CA . ASP A 1 129 ? 4.858 3.781 -3.614 1.00 97.62 129 ASP A CA 1
ATOM 979 C C . ASP A 1 129 ? 5.292 2.474 -2.944 1.00 97.62 129 ASP A C 1
ATOM 981 O O . ASP A 1 129 ? 6.381 2.398 -2.366 1.00 97.62 129 ASP A O 1
ATOM 985 N N . TYR A 1 130 ? 4.502 1.403 -3.096 1.00 96.94 130 TYR A N 1
ATOM 986 C CA . TYR A 1 130 ? 4.883 0.072 -2.619 1.00 96.94 130 TYR A CA 1
ATOM 987 C C . TYR A 1 130 ? 6.202 -0.392 -3.241 1.00 96.94 130 TYR A C 1
ATOM 989 O O . TYR A 1 130 ? 7.104 -0.850 -2.536 1.00 96.94 130 TYR A O 1
ATOM 997 N N . ALA A 1 131 ? 6.333 -0.272 -4.561 1.00 96.31 131 ALA A N 1
ATOM 998 C CA . ALA A 1 131 ? 7.515 -0.710 -5.280 1.00 96.31 131 ALA A CA 1
ATOM 999 C C . ALA A 1 131 ? 8.752 0.092 -4.855 1.00 96.31 131 ALA A C 1
ATOM 1001 O O . ALA A 1 131 ? 9.804 -0.496 -4.614 1.00 96.31 131 ALA A O 1
ATOM 1002 N N . ALA A 1 132 ? 8.636 1.411 -4.691 1.00 96.56 132 ALA A N 1
ATOM 1003 C CA . ALA A 1 132 ? 9.728 2.262 -4.225 1.00 96.56 132 ALA A CA 1
ATOM 1004 C C . ALA A 1 132 ? 10.173 1.931 -2.790 1.00 96.56 132 ALA A C 1
ATOM 1006 O O . ALA A 1 132 ? 11.368 1.929 -2.504 1.00 96.56 132 ALA A O 1
ATOM 1007 N N . ALA A 1 133 ? 9.234 1.616 -1.893 1.00 95.19 133 ALA A N 1
ATOM 1008 C CA . ALA A 1 133 ? 9.551 1.249 -0.512 1.00 95.19 133 ALA A CA 1
ATOM 1009 C C . ALA A 1 133 ? 10.203 -0.142 -0.405 1.00 95.19 133 ALA A C 1
ATOM 1011 O O . ALA A 1 133 ? 11.097 -0.378 0.415 1.00 95.19 133 ALA A O 1
ATOM 1012 N N . THR A 1 134 ? 9.771 -1.081 -1.248 1.00 93.75 134 THR A N 1
ATOM 1013 C CA . THR A 1 134 ? 10.112 -2.502 -1.098 1.00 93.75 134 THR A CA 1
ATOM 1014 C C . THR A 1 134 ? 11.216 -2.996 -2.028 1.00 93.75 134 THR A C 1
ATOM 1016 O O . THR A 1 134 ? 11.693 -4.115 -1.848 1.00 93.75 134 THR A O 1
ATOM 1019 N N . THR A 1 135 ? 11.668 -2.177 -2.982 1.00 92.88 135 THR A N 1
ATOM 1020 C CA . THR A 1 135 ? 12.742 -2.526 -3.925 1.00 92.88 135 THR A CA 1
ATOM 1021 C C . THR A 1 135 ? 13.922 -1.539 -3.833 1.00 92.88 135 THR A C 1
ATOM 1023 O O . THR A 1 135 ? 13.745 -0.400 -3.401 1.00 92.88 135 THR A O 1
ATOM 1026 N N . PRO A 1 136 ? 15.159 -1.953 -4.161 1.00 90.81 136 PRO A N 1
ATOM 1027 C CA . PRO A 1 136 ? 15.554 -3.325 -4.436 1.00 90.81 136 PRO A CA 1
ATOM 1028 C C . PRO A 1 136 ? 15.537 -4.167 -3.153 1.00 90.81 136 PRO A C 1
ATOM 1030 O O . PRO A 1 136 ? 15.863 -3.680 -2.066 1.00 90.81 136 PRO A O 1
ATOM 1033 N N . LEU A 1 137 ? 15.174 -5.438 -3.295 1.00 82.50 137 LEU A N 1
ATOM 1034 C CA . LEU A 1 137 ? 15.385 -6.456 -2.276 1.00 82.50 137 LEU A CA 1
ATOM 1035 C C . LEU A 1 137 ? 16.747 -7.089 -2.519 1.00 82.50 137 LEU A C 1
ATOM 1037 O O . LEU A 1 137 ? 16.961 -7.761 -3.528 1.00 82.50 137 LEU A O 1
ATOM 1041 N N . THR A 1 138 ? 17.667 -6.874 -1.585 1.00 68.62 138 THR A N 1
ATOM 1042 C CA . THR A 1 138 ? 18.899 -7.653 -1.539 1.00 68.62 138 THR A CA 1
ATOM 1043 C C . THR A 1 138 ? 18.506 -9.059 -1.110 1.00 68.62 138 THR A C 1
ATOM 1045 O O . THR A 1 138 ? 18.142 -9.275 0.043 1.00 68.62 138 THR A O 1
ATOM 1048 N N . LEU A 1 139 ? 18.508 -10.007 -2.045 1.00 62.91 139 LEU A N 1
ATOM 1049 C CA . LEU A 1 139 ? 18.527 -11.412 -1.665 1.00 62.91 139 LEU A CA 1
ATOM 1050 C C . LEU A 1 139 ? 19.896 -11.670 -1.043 1.00 62.91 139 LEU A C 1
ATOM 1052 O O . LEU A 1 139 ? 20.909 -11.283 -1.635 1.00 62.91 139 LEU A O 1
ATOM 1056 N N . ASP A 1 140 ? 19.927 -12.289 0.136 1.00 61.81 140 ASP A N 1
ATOM 1057 C CA . ASP A 1 140 ? 21.191 -12.784 0.666 1.00 61.81 140 ASP A CA 1
ATOM 1058 C C . ASP A 1 140 ? 21.818 -13.694 -0.398 1.00 61.81 140 ASP A C 1
ATOM 1060 O O . ASP A 1 140 ? 21.112 -14.532 -0.980 1.00 61.81 140 ASP A O 1
ATOM 1064 N N . PRO A 1 141 ? 23.113 -13.516 -0.712 1.00 62.28 141 PRO A N 1
ATOM 1065 C CA . PRO A 1 141 ? 23.786 -14.446 -1.596 1.00 62.28 141 PRO A CA 1
ATOM 1066 C C . PRO A 1 141 ? 23.642 -15.842 -0.994 1.00 62.28 141 PRO A C 1
ATOM 1068 O O . PRO A 1 141 ? 23.787 -16.020 0.218 1.00 62.28 141 PRO A O 1
ATOM 1071 N N . VAL A 1 142 ? 23.341 -16.831 -1.838 1.00 64.56 142 VAL A N 1
ATOM 1072 C CA . VAL A 1 142 ? 23.415 -18.229 -1.411 1.00 64.56 142 VAL A CA 1
ATOM 1073 C C . VAL A 1 142 ? 24.824 -18.430 -0.843 1.00 64.56 142 VAL A C 1
ATOM 1075 O O . VAL A 1 142 ? 25.780 -18.101 -1.552 1.00 64.56 142 VAL A O 1
ATOM 1078 N N . PRO A 1 143 ? 24.970 -18.888 0.415 1.00 69.88 143 PRO A N 1
ATOM 1079 C CA . PRO A 1 143 ? 26.280 -19.172 0.985 1.00 69.88 143 PRO A CA 1
ATOM 1080 C C . PRO A 1 143 ? 27.118 -20.009 0.011 1.00 69.88 143 PRO A C 1
ATOM 1082 O O . PRO A 1 143 ? 26.589 -20.939 -0.596 1.00 69.88 143 PRO A O 1
ATOM 1085 N N . GLU A 1 144 ? 28.396 -19.666 -0.182 1.00 69.62 144 GLU A N 1
ATOM 1086 C CA . GLU A 1 144 ? 29.264 -20.325 -1.180 1.00 69.62 144 GLU A CA 1
ATOM 1087 C C . GLU A 1 144 ? 29.347 -21.852 -0.981 1.00 69.62 144 GLU A C 1
ATOM 1089 O O . GLU A 1 144 ? 29.514 -22.608 -1.932 1.00 69.62 144 GLU A O 1
ATOM 1094 N N . ASP A 1 145 ? 29.179 -22.343 0.248 1.00 77.88 145 ASP A N 1
ATOM 1095 C CA . ASP A 1 145 ? 29.150 -23.775 0.571 1.00 77.88 145 ASP A CA 1
ATOM 1096 C C . ASP A 1 145 ? 27.858 -24.489 0.130 1.00 77.88 145 ASP A C 1
ATOM 1098 O O . ASP A 1 145 ? 27.804 -25.721 0.106 1.00 77.88 145 ASP A O 1
ATOM 1102 N N . LEU A 1 146 ? 26.831 -23.722 -0.238 1.00 69.88 146 LEU A N 1
ATOM 1103 C CA . LEU A 1 146 ? 25.542 -24.177 -0.756 1.00 69.88 146 LEU A CA 1
ATOM 1104 C C . LEU A 1 146 ? 25.328 -23.797 -2.229 1.00 69.88 146 LEU A C 1
ATOM 1106 O O . LEU A 1 146 ? 24.313 -24.191 -2.810 1.00 69.88 146 LEU A O 1
ATOM 1110 N N . SER A 1 147 ? 26.248 -23.045 -2.847 1.00 67.31 147 SER A N 1
ATOM 1111 C CA . SER A 1 147 ? 26.198 -22.792 -4.286 1.00 67.31 147 SER A CA 1
ATOM 1112 C C . SER A 1 147 ? 26.585 -24.054 -5.055 1.00 67.31 147 SER A C 1
ATOM 1114 O O . SER A 1 147 ? 27.657 -24.623 -4.856 1.00 67.31 147 SER A O 1
ATOM 1116 N N . ASP A 1 148 ? 25.697 -24.503 -5.943 1.00 63.19 148 ASP A N 1
ATOM 1117 C CA . ASP A 1 148 ? 25.939 -25.630 -6.845 1.00 63.19 148 ASP A CA 1
ATOM 1118 C C . ASP A 1 148 ? 26.904 -25.174 -7.961 1.00 63.19 148 ASP A C 1
ATOM 1120 O O . ASP A 1 148 ? 26.510 -24.922 -9.101 1.00 63.19 148 ASP A O 1
ATOM 1124 N N . ASP A 1 149 ? 28.192 -25.038 -7.632 1.00 58.69 149 ASP A N 1
ATOM 1125 C CA . ASP A 1 149 ? 29.276 -24.819 -8.597 1.00 58.69 149 ASP A CA 1
ATOM 1126 C C . ASP A 1 149 ? 29.507 -26.103 -9.411 1.00 58.69 149 ASP A C 1
ATOM 1128 O O . ASP A 1 149 ? 30.509 -26.813 -9.299 1.00 58.69 149 ASP A O 1
ATOM 1132 N N . ARG A 1 150 ? 28.532 -26.437 -10.256 1.00 55.44 150 ARG A N 1
ATOM 1133 C CA . ARG A 1 150 ? 28.644 -27.467 -11.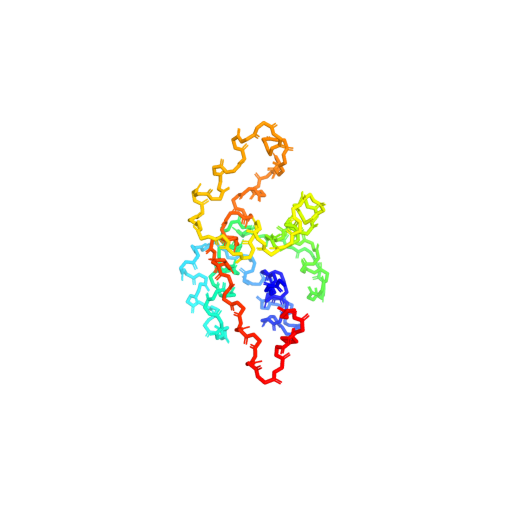288 1.00 55.44 150 ARG A CA 1
ATOM 1134 C C . ARG A 1 150 ? 28.417 -26.845 -12.653 1.00 55.44 150 ARG A C 1
ATOM 1136 O O . ARG A 1 150 ? 27.417 -27.114 -13.304 1.00 55.44 150 ARG A O 1
ATOM 1143 N N . ASN A 1 151 ? 29.365 -26.016 -13.070 1.00 48.56 151 ASN A N 1
ATOM 1144 C CA . ASN A 1 151 ? 29.708 -25.815 -14.476 1.00 48.56 151 ASN A CA 1
ATOM 1145 C C . ASN A 1 151 ? 31.131 -25.240 -14.557 1.00 48.56 151 ASN A C 1
ATOM 1147 O O . ASN A 1 151 ? 31.323 -24.030 -14.666 1.00 48.56 151 ASN A O 1
ATOM 1151 N N . GLN A 1 152 ? 32.116 -26.140 -14.469 1.00 43.47 152 GLN A N 1
ATOM 1152 C CA . GLN A 1 152 ? 33.415 -25.969 -15.125 1.00 43.47 152 GLN A CA 1
ATOM 1153 C C . GLN A 1 152 ? 33.338 -26.626 -16.501 1.00 43.47 152 GLN A C 1
ATOM 1155 O O . GLN A 1 152 ? 32.825 -27.769 -16.557 1.00 43.47 152 GLN A O 1
#

Sequence (152 aa):
MPPGPKENLAAWADGDVAGLKSLLALSKSAEEFRADLDTLSDERALAALAGYLALNTPLDMPGDDVPALIAALPLDGKELFVQNCLSCHGGDRYFLQQHKSAEGWMGIFDAPYHRRLLTEGMEREIFADYAAATTPLTLDPVPEDLSDDRNQ

Radius of gyration: 17.26 Å; chains: 1; bounding box: 52×39×42 Å

Secondary structure (DSSP, 8-state):
-PPPHHHHHHHHHTT-HHHHHHHHT----HHHHHHHTTT---HHHHHHHHHHHHHH-S-----SSHHHHHHHSPPPHHHHHHHHTHHHH-SIIIIIT----HHHHHGGGGSTTTTTSS-STTHHHHHHHHHHHH-S--PPPPPTTTS-----

pLDDT: mean 90.51, std 10.64, range [43.47, 98.12]